Protein AF-A0A965APB9-F1 (afdb_monomer)

Sequence (105 aa):
DWQRQAAAGTDGSKPAAGAATPAKVPAAAPAKSKKLSYKDQRELEQLPQKIEQLEAELAELHQQMADAAFYQQPATVIAESQQRMKTIEAEVAAAYSRWESLEQV

Mean predicted aligned error: 14.16 Å

Radius of gyration: 30.52 Å; Cα contacts (8 Å, |Δi|>4): 35; chains: 1; bounding box: 78×55×56 Å

Solvent-accessible surface area (backbone atoms only — not comparable to full-atom values): 6689 Å² total; per-residue (Å²): 133,89,75,94,80,79,86,88,83,82,89,90,85,87,84,80,93,71,87,83,71,83,81,74,74,77,72,78,70,75,83,71,79,54,70,71,48,75,69,52,50,53,48,54,70,44,41,61,62,51,39,55,52,43,52,50,52,43,52,50,50,52,55,49,65,69,37,74,68,47,76,71,47,58,70,66,58,55,50,50,54,55,51,48,46,56,48,39,57,50,49,42,55,50,45,52,54,50,42,54,60,56,76,75,72

pLDDT: mean 80.57, std 21.54, range [38.5, 98.06]

Nearest PDB structures (foldseek):
  2lw1-assembly1_A  TM=9.214E-01  e=2.768E-04  Escherichia coli K-12
  5j73-assembly2_C  TM=7.114E-01  e=3.523E+00  synthetic construct

Foldseek 3Di:
DDDDDDDDDDDDDDDDDDDDDPPPPPDDDPPPPDDQDPVLVVLLVCLVVVLVVLVVLLVVLVVLVVDPVSVVDPPVSVVVSVVSNVVSVVVNVVSVVSNVVSVVD

Structure (mmCIF, N/CA/C/O backbone):
data_AF-A0A965APB9-F1
#
_entry.id   AF-A0A965APB9-F1
#
loop_
_atom_site.group_PDB
_atom_site.id
_atom_site.type_symbol
_atom_site.label_atom_id
_atom_site.label_alt_id
_atom_site.label_comp_id
_atom_site.label_asym_id
_atom_site.label_entity_id
_atom_site.label_seq_id
_atom_site.pdbx_PDB_ins_code
_atom_site.Cartn_x
_atom_site.Cartn_y
_atom_site.Cartn_z
_atom_site.occupancy
_atom_site.B_iso_or_equiv
_atom_site.auth_seq_id
_atom_site.auth_comp_id
_atom_site.auth_asym_id
_atom_site.auth_atom_id
_atom_site.pdbx_PDB_model_num
ATOM 1 N N . ASP A 1 1 ? 20.500 36.910 -37.126 1.00 47.53 1 ASP A N 1
ATOM 2 C CA . ASP A 1 1 ? 20.022 38.012 -36.284 1.00 47.53 1 ASP A CA 1
ATOM 3 C C . ASP A 1 1 ? 20.413 37.684 -34.849 1.00 47.53 1 ASP A C 1
ATOM 5 O O . ASP A 1 1 ? 20.191 36.549 -34.456 1.00 47.53 1 ASP A O 1
ATOM 9 N N . TRP A 1 2 ? 21.096 38.617 -34.177 1.00 55.94 2 TRP A N 1
ATOM 10 C CA . TRP A 1 2 ? 21.743 38.552 -32.848 1.00 55.94 2 TRP A CA 1
ATOM 11 C C . TRP A 1 2 ? 22.755 37.413 -32.595 1.00 55.94 2 TRP A C 1
ATOM 13 O O . TRP A 1 2 ? 22.397 36.268 -32.393 1.00 55.94 2 TRP A O 1
ATOM 23 N N . GLN A 1 3 ? 24.060 37.597 -32.487 1.00 49.88 3 GLN A N 1
ATOM 24 C CA . GLN A 1 3 ? 24.955 38.688 -32.809 1.00 49.88 3 GLN A CA 1
ATOM 25 C C . GLN A 1 3 ? 26.343 38.034 -32.781 1.00 49.88 3 GLN A C 1
ATOM 27 O O . GLN A 1 3 ? 26.832 37.647 -31.722 1.00 49.88 3 GLN A O 1
ATOM 32 N N . ARG A 1 4 ? 26.993 37.894 -33.944 1.00 52.59 4 ARG A N 1
ATOM 33 C CA . ARG A 1 4 ? 28.459 37.857 -33.965 1.00 52.59 4 ARG A CA 1
ATOM 34 C C . ARG A 1 4 ? 28.913 39.182 -33.360 1.00 52.59 4 ARG A C 1
ATOM 36 O O . ARG A 1 4 ? 28.575 40.231 -33.905 1.00 52.59 4 ARG A O 1
ATOM 43 N N . GLN A 1 5 ? 29.685 39.134 -32.285 1.00 48.72 5 GLN A N 1
ATOM 44 C CA . GLN A 1 5 ? 30.534 40.248 -31.893 1.00 48.72 5 GLN A CA 1
ATOM 45 C C . GLN A 1 5 ? 31.986 39.793 -31.915 1.00 48.72 5 GLN A C 1
ATOM 47 O O . GLN A 1 5 ? 32.348 38.710 -31.460 1.00 48.72 5 GLN A O 1
ATOM 52 N N . ALA A 1 6 ? 32.763 40.627 -32.587 1.00 45.91 6 ALA A N 1
ATOM 53 C CA . ALA A 1 6 ? 34.150 40.456 -32.925 1.00 45.91 6 ALA A CA 1
ATOM 54 C C . ALA A 1 6 ? 35.057 41.055 -31.844 1.00 45.91 6 ALA A C 1
ATOM 56 O O . ALA A 1 6 ? 34.710 42.051 -31.226 1.00 45.91 6 ALA A O 1
ATOM 57 N N . ALA A 1 7 ? 36.240 40.452 -31.753 1.00 40.41 7 ALA A N 1
ATOM 58 C CA . ALA A 1 7 ? 37.553 41.087 -31.673 1.00 40.41 7 ALA A CA 1
ATOM 59 C C . ALA A 1 7 ? 37.922 42.032 -30.506 1.00 40.41 7 ALA A C 1
ATOM 61 O O . ALA A 1 7 ? 37.316 43.068 -30.268 1.00 40.41 7 ALA A O 1
ATOM 62 N N . ALA A 1 8 ? 39.122 41.715 -30.005 1.00 40.72 8 ALA A N 1
ATOM 63 C CA . ALA A 1 8 ? 40.209 42.614 -29.618 1.00 40.72 8 ALA A CA 1
ATOM 64 C C . ALA A 1 8 ? 40.233 43.160 -28.180 1.00 40.72 8 ALA A C 1
ATOM 66 O O . ALA A 1 8 ? 39.619 44.166 -27.846 1.00 40.72 8 ALA A O 1
ATOM 67 N N . GLY A 1 9 ? 41.107 42.539 -27.382 1.00 39.50 9 GLY A N 1
ATOM 68 C CA . GLY A 1 9 ? 41.744 43.111 -26.198 1.00 39.50 9 GLY A CA 1
ATOM 69 C C . GLY A 1 9 ? 43.229 42.727 -26.185 1.00 39.50 9 GLY A C 1
ATOM 70 O O . GLY A 1 9 ? 43.585 41.638 -25.757 1.00 39.50 9 GLY A O 1
ATOM 71 N N . THR A 1 10 ? 44.029 43.598 -26.798 1.00 39.66 10 THR A N 1
ATOM 72 C CA . THR A 1 10 ? 45.457 43.941 -26.608 1.00 39.66 10 THR A CA 1
ATOM 73 C C . THR A 1 10 ? 46.414 43.039 -25.802 1.00 39.66 10 THR A C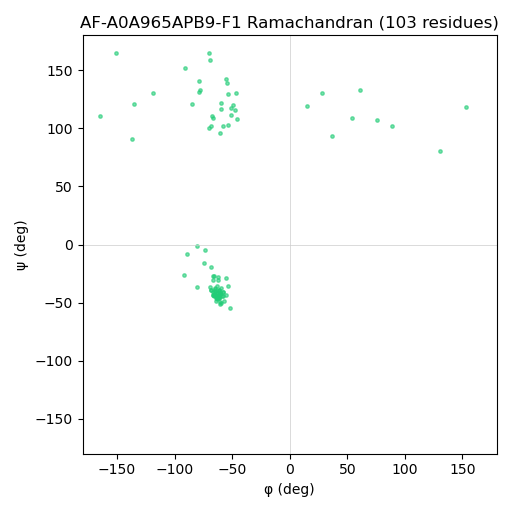 1
ATOM 75 O O . THR A 1 10 ? 46.276 42.883 -24.595 1.00 39.66 10 THR A O 1
ATOM 78 N N . ASP A 1 11 ? 47.443 42.578 -26.526 1.00 39.81 11 ASP A N 1
ATOM 79 C CA . ASP A 1 11 ? 48.901 42.577 -26.267 1.00 39.81 11 ASP A CA 1
ATOM 80 C C . ASP A 1 11 ? 49.470 42.565 -24.828 1.00 39.81 11 ASP A C 1
ATOM 82 O O . ASP A 1 11 ? 49.202 43.456 -24.024 1.00 39.81 11 ASP A O 1
ATOM 86 N N . GLY A 1 12 ? 50.409 41.632 -24.590 1.00 38.72 12 GLY A N 1
ATOM 87 C CA . GLY A 1 12 ? 51.571 41.895 -23.729 1.00 38.72 12 GLY A CA 1
ATOM 88 C C . GLY A 1 12 ? 51.902 40.879 -22.627 1.00 38.72 12 GLY A C 1
ATOM 89 O O . GLY A 1 12 ? 51.644 41.150 -21.461 1.00 38.72 12 GLY A O 1
ATOM 90 N N . SER A 1 13 ? 52.571 39.766 -22.971 1.00 38.50 13 SER A N 1
ATOM 91 C CA . SER A 1 13 ? 53.776 39.228 -22.281 1.00 38.50 13 SER A CA 1
ATOM 92 C C . SER A 1 13 ? 53.939 37.707 -22.414 1.00 38.50 13 SER A C 1
ATOM 94 O O . SER A 1 13 ? 53.149 36.911 -21.918 1.00 38.50 13 SER A O 1
ATOM 96 N N . LYS A 1 14 ? 55.056 37.318 -23.033 1.00 46.47 14 LYS A N 1
ATOM 97 C CA . LYS A 1 14 ? 55.715 36.000 -22.967 1.00 46.47 14 LYS A CA 1
ATOM 98 C C . LYS A 1 14 ? 56.508 35.944 -21.636 1.00 46.47 14 LYS A C 1
ATOM 100 O O . LYS A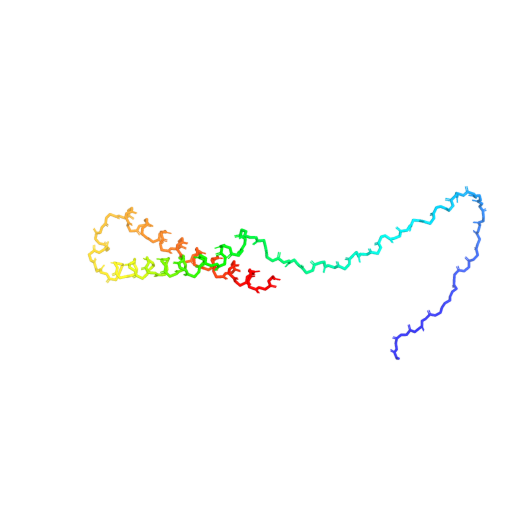 1 14 ? 57.131 36.962 -21.333 1.00 46.47 14 LYS A O 1
ATOM 105 N N . PRO A 1 15 ? 56.572 34.824 -20.868 1.00 50.03 15 PRO A N 1
ATOM 106 C CA . PRO A 1 15 ? 57.445 33.716 -21.270 1.00 50.03 15 PRO A CA 1
ATOM 107 C C . PRO A 1 15 ? 57.087 32.269 -20.887 1.00 50.03 15 PRO A C 1
ATOM 109 O O . PRO A 1 15 ? 56.316 31.983 -19.988 1.00 50.03 15 PRO A O 1
ATOM 112 N N . ALA A 1 16 ? 57.799 31.389 -21.604 1.00 39.31 16 ALA A N 1
ATOM 113 C CA . ALA A 1 16 ? 58.295 30.071 -21.208 1.00 39.31 16 ALA A CA 1
ATOM 114 C C . ALA A 1 16 ? 57.319 28.879 -21.140 1.00 39.31 16 ALA A C 1
ATOM 116 O O . ALA A 1 16 ? 56.553 28.698 -20.206 1.00 39.31 16 ALA A O 1
ATOM 117 N N . ALA A 1 17 ? 57.490 28.008 -22.142 1.00 51.75 17 ALA A N 1
ATOM 118 C CA . ALA A 1 17 ? 57.675 26.562 -22.006 1.00 51.75 17 ALA A CA 1
ATOM 119 C C . ALA A 1 17 ? 56.883 25.851 -20.891 1.00 51.75 17 ALA A C 1
ATOM 121 O O . ALA A 1 17 ? 57.372 25.650 -19.784 1.00 51.75 17 ALA A O 1
ATOM 122 N N . GLY A 1 18 ? 55.711 25.341 -21.260 1.00 40.12 18 GLY A N 1
ATOM 123 C CA . GLY A 1 18 ? 55.034 24.252 -20.568 1.00 40.12 18 GLY A CA 1
ATOM 124 C C . GLY A 1 18 ? 54.517 23.279 -21.618 1.00 40.12 18 GLY A C 1
ATOM 125 O O . GLY A 1 18 ? 53.802 23.680 -22.533 1.00 40.12 18 GLY A O 1
ATOM 126 N N . ALA A 1 19 ? 54.956 22.028 -21.541 1.00 46.62 19 ALA A N 1
ATOM 127 C CA . ALA A 1 19 ? 54.647 20.970 -22.489 1.00 46.62 19 ALA A CA 1
ATOM 128 C C . ALA A 1 19 ? 53.135 20.846 -22.743 1.00 46.62 19 ALA A C 1
ATOM 130 O O . ALA A 1 19 ? 52.359 20.517 -21.846 1.00 46.62 19 ALA A O 1
ATOM 131 N N . ALA A 1 20 ? 52.728 21.073 -23.992 1.00 43.91 20 ALA A N 1
ATOM 132 C CA . ALA A 1 20 ? 51.392 20.757 -24.460 1.00 43.91 20 ALA A CA 1
ATOM 133 C C . ALA A 1 20 ? 51.247 19.232 -24.546 1.00 43.91 20 ALA A C 1
ATOM 135 O O . ALA A 1 20 ? 51.681 18.602 -25.508 1.00 43.91 20 ALA A O 1
ATOM 136 N N . THR A 1 21 ? 50.618 18.632 -23.541 1.00 53.53 21 THR A N 1
ATOM 137 C CA . THR A 1 21 ? 49.851 17.408 -23.767 1.00 53.53 21 THR A CA 1
ATOM 138 C C . THR A 1 21 ? 48.465 17.845 -24.234 1.00 53.53 21 THR A C 1
ATOM 140 O O . THR A 1 21 ? 47.797 18.593 -23.518 1.00 53.53 21 THR A O 1
ATOM 143 N N . PRO A 1 22 ? 47.993 17.444 -25.427 1.00 50.38 22 PRO A N 1
ATOM 144 C CA . PRO A 1 22 ? 46.591 17.627 -25.749 1.00 50.38 22 PRO A CA 1
ATOM 145 C C . PRO A 1 22 ? 45.801 16.685 -24.838 1.00 50.38 22 PRO A C 1
ATOM 147 O O . PRO A 1 22 ? 45.760 15.473 -25.057 1.00 50.38 22 PRO A O 1
ATOM 150 N N . ALA A 1 23 ? 45.204 17.243 -23.784 1.00 51.28 23 ALA A N 1
ATOM 151 C CA . ALA A 1 23 ? 44.186 16.569 -22.999 1.00 51.28 23 ALA A CA 1
ATOM 152 C C . ALA A 1 23 ? 43.019 16.261 -23.942 1.00 51.28 23 ALA A C 1
ATOM 154 O O . ALA A 1 23 ? 42.184 17.109 -24.256 1.00 51.28 23 ALA A O 1
ATOM 155 N N . LYS A 1 24 ? 43.029 15.034 -24.462 1.00 54.62 24 LYS A N 1
ATOM 156 C CA . LYS A 1 24 ? 41.952 14.442 -25.237 1.00 54.62 24 LYS A CA 1
ATOM 157 C C . LYS A 1 24 ? 40.710 14.469 -24.359 1.00 54.62 24 LYS A C 1
ATOM 159 O O . LYS A 1 24 ? 40.574 13.648 -23.458 1.00 54.62 24 LYS A O 1
ATOM 164 N N . VAL A 1 25 ? 39.827 15.429 -24.620 1.00 57.84 25 VAL A N 1
ATOM 165 C CA . VAL A 1 25 ? 38.440 15.388 -24.159 1.00 57.84 25 VAL A CA 1
ATOM 166 C C . VAL A 1 25 ? 37.900 13.995 -24.496 1.00 57.84 25 VAL A C 1
ATOM 168 O O . VAL A 1 25 ? 37.883 13.628 -25.677 1.00 57.84 25 VAL A O 1
ATOM 171 N N . PRO A 1 26 ? 37.540 13.153 -23.509 1.00 55.22 26 PRO A N 1
ATOM 172 C CA . PRO A 1 26 ? 36.873 11.912 -23.832 1.00 55.22 26 PRO A CA 1
ATOM 173 C C . PRO A 1 26 ? 35.514 12.314 -24.396 1.00 55.22 26 PRO A C 1
ATOM 175 O O . PRO A 1 26 ? 34.661 12.840 -23.684 1.00 55.22 26 PRO A O 1
ATOM 178 N N . ALA A 1 27 ? 35.350 12.127 -25.706 1.00 60.31 27 ALA A N 1
ATOM 179 C CA . ALA A 1 27 ? 34.054 12.185 -26.350 1.00 60.31 27 ALA A CA 1
ATOM 180 C C . ALA A 1 27 ? 33.111 11.298 -25.534 1.00 60.31 27 ALA A C 1
ATOM 182 O O . ALA A 1 27 ? 33.399 10.113 -25.340 1.00 60.31 27 ALA A O 1
ATOM 183 N N . ALA A 1 28 ? 32.046 11.899 -24.999 1.00 61.28 28 ALA A N 1
ATOM 184 C CA . ALA A 1 28 ? 31.009 11.186 -24.278 1.00 61.28 28 ALA A CA 1
ATOM 185 C C . ALA A 1 28 ? 30.564 10.016 -25.157 1.00 61.28 28 ALA A C 1
ATOM 187 O O . ALA A 1 28 ? 30.036 10.215 -26.253 1.00 61.28 28 ALA A O 1
ATOM 188 N N . ALA A 1 29 ? 30.879 8.796 -24.715 1.00 62.16 29 ALA A N 1
ATOM 189 C CA . ALA A 1 29 ? 30.458 7.597 -25.411 1.00 62.16 29 ALA A CA 1
ATOM 190 C C . ALA A 1 29 ? 28.931 7.660 -25.572 1.00 62.16 29 ALA A C 1
ATOM 192 O O . ALA A 1 29 ? 28.254 8.088 -24.630 1.00 62.16 29 ALA A O 1
ATOM 193 N N . PRO A 1 30 ? 28.385 7.261 -26.735 1.00 56.16 30 PRO A N 1
ATOM 194 C CA . PRO A 1 30 ? 26.947 7.279 -26.947 1.00 56.16 30 PRO A CA 1
ATOM 195 C C . PRO A 1 30 ? 26.291 6.505 -25.806 1.00 56.16 30 PRO A C 1
ATOM 197 O O . PRO A 1 30 ? 26.741 5.403 -25.472 1.00 56.16 30 PRO A O 1
ATOM 200 N N . ALA A 1 31 ? 25.290 7.119 -25.171 1.00 61.66 31 ALA A N 1
ATOM 201 C CA . ALA A 1 31 ? 24.519 6.502 -24.106 1.00 61.66 31 ALA A CA 1
ATOM 202 C C . ALA A 1 31 ? 23.996 5.166 -24.637 1.00 61.66 31 ALA A C 1
ATOM 204 O O . ALA A 1 31 ? 23.103 5.127 -25.480 1.00 61.66 31 ALA A O 1
ATOM 205 N N . LYS A 1 32 ? 24.633 4.067 -24.220 1.00 62.53 32 LYS A N 1
ATOM 206 C CA . LYS A 1 32 ? 24.202 2.727 -24.601 1.00 62.53 32 LYS A CA 1
ATOM 207 C C . LYS A 1 32 ? 22.777 2.601 -24.089 1.00 62.53 32 LYS A C 1
ATOM 209 O O . LYS A 1 32 ? 22.572 2.690 -22.879 1.00 62.53 32 LYS A O 1
ATOM 214 N N . SER A 1 33 ? 21.830 2.433 -25.007 1.00 61.22 33 SER A N 1
ATOM 215 C CA . SER A 1 33 ? 20.456 2.041 -24.711 1.00 61.22 33 SER A CA 1
ATOM 216 C C . SER A 1 33 ? 20.521 0.877 -23.727 1.00 61.22 33 SER A C 1
ATOM 218 O O . SER A 1 33 ? 21.041 -0.197 -24.057 1.00 61.22 33 SER A O 1
ATOM 220 N N . LYS A 1 34 ? 20.147 1.150 -22.473 1.00 71.94 34 LYS A N 1
ATOM 221 C CA . LYS A 1 34 ? 20.185 0.164 -21.398 1.00 71.94 34 LYS A CA 1
ATOM 222 C C . LYS A 1 34 ? 19.126 -0.855 -21.754 1.00 71.94 34 LYS A C 1
ATOM 224 O O . LYS A 1 34 ? 17.960 -0.538 -21.744 1.00 71.94 34 LYS A O 1
ATOM 229 N N . LYS A 1 35 ? 19.544 -2.056 -22.120 1.00 82.31 35 LYS A N 1
ATOM 230 C CA . LYS A 1 35 ? 18.622 -3.168 -22.314 1.00 82.31 35 LYS A CA 1
ATOM 231 C C . LYS A 1 35 ? 18.257 -3.695 -20.925 1.00 82.31 35 LYS A C 1
ATOM 233 O O . LYS A 1 35 ? 19.173 -3.876 -20.118 1.00 82.31 35 LYS A O 1
ATOM 238 N N . LEU A 1 36 ? 16.971 -3.927 -20.653 1.00 87.38 36 LEU A N 1
ATOM 239 C CA . LEU A 1 36 ? 16.504 -4.528 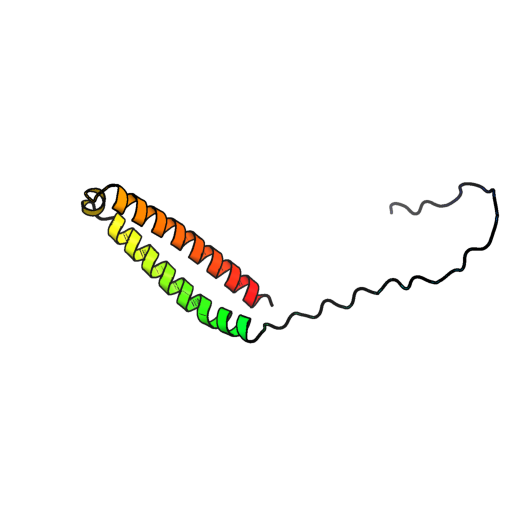-19.397 1.00 87.38 36 LEU A CA 1
ATOM 240 C C . LEU A 1 36 ? 17.342 -5.762 -19.030 1.00 87.38 36 LEU A C 1
ATOM 242 O O . LEU A 1 36 ? 17.543 -6.658 -19.859 1.00 87.38 36 LEU A O 1
ATOM 246 N N . SER A 1 37 ? 17.823 -5.817 -17.787 1.00 91.50 37 SER A N 1
ATOM 247 C CA . SER A 1 37 ? 18.485 -7.009 -17.253 1.00 91.50 37 SER A CA 1
ATOM 248 C C . SER A 1 37 ? 17.471 -8.141 -17.066 1.00 91.50 37 SER A C 1
ATOM 250 O O . SER A 1 37 ? 16.285 -7.886 -16.889 1.00 91.50 37 SER A O 1
ATOM 252 N N . TYR A 1 38 ? 17.919 -9.400 -17.015 1.00 92.12 38 TYR A N 1
ATOM 253 C CA . TYR A 1 38 ? 17.042 -10.545 -16.708 1.00 92.12 38 TYR A CA 1
ATOM 254 C C . TYR A 1 38 ? 16.257 -10.352 -15.398 1.00 92.12 38 TYR A C 1
ATOM 256 O O . TYR A 1 38 ? 15.099 -10.743 -15.296 1.00 92.12 38 TYR A O 1
ATOM 264 N N . LYS A 1 39 ? 16.882 -9.712 -14.399 1.00 92.44 39 LYS A N 1
ATOM 265 C CA . LYS A 1 39 ? 16.221 -9.374 -13.131 1.00 92.44 39 LYS A CA 1
ATOM 266 C C . LYS A 1 39 ? 15.107 -8.347 -13.320 1.00 92.44 39 LYS A C 1
ATOM 268 O O . LYS A 1 39 ? 14.032 -8.530 -12.768 1.00 92.44 39 LYS A O 1
ATOM 273 N N . ASP A 1 40 ? 15.360 -7.318 -14.122 1.00 93.12 40 ASP A N 1
ATOM 274 C CA . ASP A 1 40 ? 14.379 -6.269 -14.395 1.00 93.12 40 ASP A CA 1
ATOM 275 C C . ASP A 1 40 ? 13.210 -6.800 -15.240 1.00 93.12 40 ASP A C 1
ATOM 277 O O . ASP A 1 40 ? 12.067 -6.446 -14.989 1.00 93.12 40 ASP A O 1
ATOM 281 N N . GLN A 1 41 ? 13.468 -7.707 -16.191 1.00 93.06 41 GLN A N 1
ATOM 282 C CA . GLN A 1 41 ? 12.412 -8.380 -16.962 1.00 93.06 41 GLN A CA 1
ATOM 283 C C . GLN A 1 41 ? 11.491 -9.193 -16.050 1.00 93.06 41 GLN A C 1
ATOM 285 O O . GLN A 1 41 ? 10.275 -9.073 -16.137 1.00 93.06 41 GLN A O 1
ATOM 290 N N . ARG A 1 42 ? 12.070 -9.972 -15.129 1.00 95.56 42 ARG A N 1
ATOM 291 C CA . ARG A 1 42 ? 11.297 -10.735 -14.141 1.00 95.56 42 ARG A CA 1
ATOM 292 C C . ARG A 1 42 ? 10.476 -9.839 -13.228 1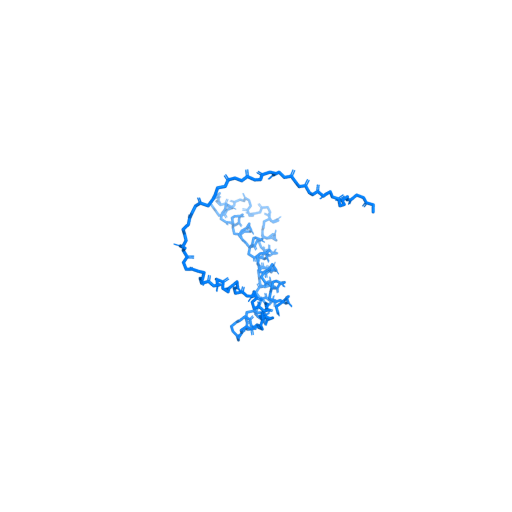.00 95.56 42 ARG A C 1
ATOM 294 O O . ARG A 1 42 ? 9.355 -10.188 -12.883 1.00 95.56 42 ARG A O 1
ATOM 301 N N . GLU A 1 43 ? 11.035 -8.703 -12.833 1.00 94.25 43 GLU A N 1
ATOM 302 C CA . GLU A 1 43 ? 10.317 -7.726 -12.025 1.00 94.25 43 GLU A CA 1
ATOM 303 C C . GLU A 1 43 ? 9.145 -7.116 -12.801 1.00 94.25 43 GLU A C 1
ATOM 305 O O . GLU A 1 43 ? 8.035 -7.073 -12.278 1.00 94.25 43 GLU A O 1
ATOM 310 N N . LEU A 1 44 ? 9.352 -6.742 -14.068 1.00 94.44 44 LEU A N 1
ATOM 311 C CA . LEU A 1 44 ? 8.300 -6.230 -14.947 1.00 94.44 44 LEU A CA 1
ATOM 312 C C . LEU A 1 44 ? 7.142 -7.230 -15.104 1.00 94.44 44 LEU A C 1
ATOM 314 O O . LEU A 1 44 ? 5.985 -6.829 -15.050 1.00 94.44 44 LEU A O 1
ATOM 318 N N . GLU A 1 45 ? 7.444 -8.526 -15.235 1.00 94.81 45 GLU A N 1
ATOM 319 C CA . GLU A 1 45 ? 6.436 -9.596 -15.307 1.00 94.81 45 GLU A CA 1
ATOM 320 C C . GLU A 1 45 ? 5.647 -9.768 -13.992 1.00 94.81 45 GLU A C 1
ATOM 322 O O . GLU A 1 45 ? 4.489 -10.177 -14.016 1.00 94.81 45 GLU A O 1
ATOM 327 N N . GLN A 1 46 ? 6.260 -9.480 -12.839 1.00 96.25 46 GLN A N 1
ATOM 328 C CA . GLN A 1 46 ? 5.660 -9.690 -11.512 1.00 96.25 46 GLN A CA 1
ATOM 329 C C . GLN A 1 46 ? 4.902 -8.470 -10.981 1.00 96.25 46 GLN A C 1
ATOM 331 O O . GLN A 1 46 ? 4.000 -8.619 -10.153 1.00 96.25 46 GLN A O 1
ATOM 336 N N . LEU A 1 47 ? 5.268 -7.266 -11.424 1.00 96.00 47 LEU A N 1
ATOM 337 C CA . LEU A 1 47 ? 4.678 -6.016 -10.950 1.00 96.00 47 LEU A CA 1
ATOM 338 C C . LEU A 1 47 ? 3.156 -5.940 -11.151 1.00 96.00 47 LEU A C 1
ATOM 340 O O . LEU A 1 47 ? 2.498 -5.586 -10.176 1.00 96.00 47 LEU A O 1
ATOM 344 N N . PRO A 1 48 ? 2.568 -6.325 -12.304 1.00 96.25 48 PRO A N 1
ATOM 345 C CA . PRO A 1 48 ? 1.114 -6.313 -12.482 1.00 96.25 48 PRO A CA 1
ATOM 346 C C . PRO A 1 48 ? 0.390 -7.160 -11.434 1.00 96.25 48 PRO A C 1
ATOM 348 O O . PRO A 1 48 ? -0.481 -6.664 -10.728 1.00 96.25 48 PRO A O 1
ATOM 351 N N . GLN A 1 49 ? 0.844 -8.400 -11.226 1.00 96.81 49 GLN A N 1
ATOM 352 C CA . GLN A 1 49 ? 0.250 -9.289 -10.228 1.00 96.81 49 GLN A CA 1
ATOM 353 C C . GLN A 1 49 ? 0.417 -8.735 -8.804 1.00 96.81 49 GLN A C 1
ATOM 355 O O . GLN A 1 49 ? -0.448 -8.925 -7.949 1.00 96.81 49 GLN A O 1
ATOM 360 N N . LYS A 1 50 ? 1.549 -8.082 -8.508 1.00 96.75 50 LYS A N 1
ATOM 361 C CA . LYS A 1 50 ? 1.778 -7.435 -7.210 1.00 96.75 50 LYS A CA 1
ATOM 362 C C . LYS A 1 50 ? 0.828 -6.254 -7.002 1.00 96.75 50 LYS A C 1
ATOM 364 O O . LYS A 1 50 ? 0.296 -6.108 -5.907 1.00 96.75 50 LYS A O 1
ATOM 369 N N . ILE A 1 51 ? 0.628 -5.433 -8.028 1.00 96.44 51 ILE A N 1
ATOM 370 C CA . ILE A 1 51 ? -0.294 -4.296 -8.006 1.00 96.44 51 ILE A CA 1
ATOM 371 C C . ILE A 1 51 ? -1.719 -4.788 -7.749 1.00 96.44 51 ILE A C 1
ATOM 373 O O . ILE A 1 51 ? -2.333 -4.324 -6.796 1.00 96.44 51 ILE A O 1
ATOM 377 N N . GLU A 1 52 ? -2.193 -5.797 -8.486 1.00 97.75 52 GLU A N 1
ATOM 378 C CA . GLU A 1 52 ? -3.538 -6.361 -8.297 1.00 97.75 52 GLU A CA 1
ATOM 379 C C . GLU A 1 52 ? -3.761 -6.881 -6.868 1.00 97.75 52 GLU A C 1
ATOM 381 O O . GLU A 1 52 ? -4.816 -6.663 -6.276 1.00 97.75 52 GLU A O 1
ATOM 386 N 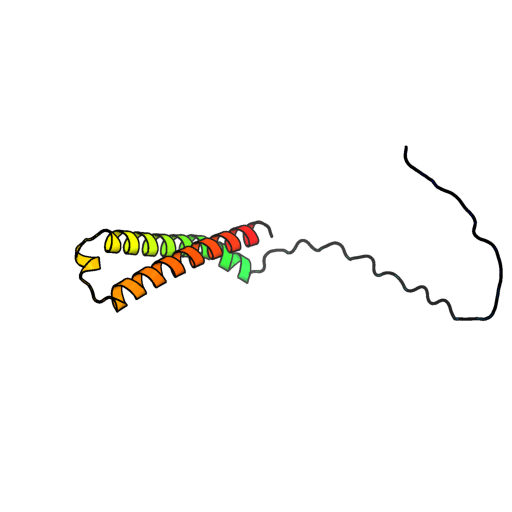N . GLN A 1 53 ? -2.759 -7.544 -6.279 1.00 97.94 53 GLN A N 1
ATOM 387 C CA . GLN A 1 53 ? -2.830 -8.019 -4.891 1.00 97.94 53 GLN A CA 1
ATOM 388 C C . GLN A 1 53 ? -2.928 -6.865 -3.888 1.00 97.94 53 GLN A C 1
ATOM 390 O O . GLN A 1 53 ? -3.736 -6.921 -2.963 1.00 97.94 53 GLN A O 1
ATOM 395 N N . LEU A 1 54 ? -2.118 -5.821 -4.073 1.00 97.69 54 LEU A N 1
ATOM 396 C CA . LEU A 1 54 ? -2.137 -4.639 -3.216 1.00 97.69 54 LEU A CA 1
ATOM 397 C C . LEU A 1 54 ? -3.463 -3.875 -3.351 1.00 97.69 54 LEU A C 1
ATOM 399 O O . LEU A 1 54 ? -4.046 -3.475 -2.349 1.00 97.69 54 LEU A O 1
ATOM 403 N N . GLU A 1 55 ? -3.980 -3.714 -4.568 1.00 97.06 55 GLU A N 1
ATOM 404 C CA . GLU A 1 55 ? -5.275 -3.071 -4.815 1.00 97.06 55 GLU A CA 1
ATOM 405 C C . GLU A 1 55 ? -6.437 -3.873 -4.212 1.00 97.06 55 GLU A C 1
ATOM 407 O O . GLU A 1 55 ? -7.352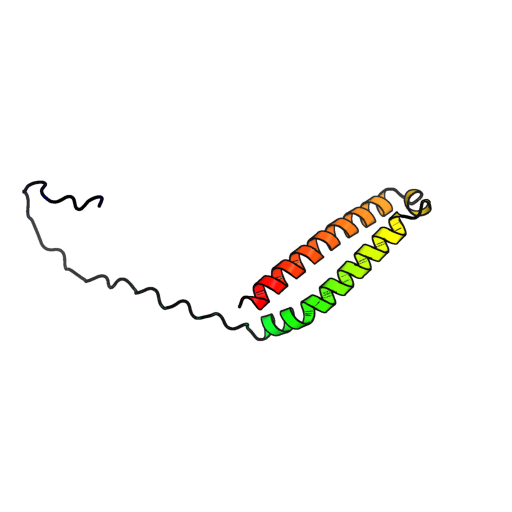 -3.284 -3.633 1.00 97.06 55 GLU A O 1
ATOM 412 N N . ALA A 1 56 ? -6.386 -5.207 -4.274 1.00 97.81 56 ALA A N 1
ATOM 413 C CA . ALA A 1 56 ? -7.367 -6.070 -3.622 1.00 97.81 56 ALA A CA 1
ATOM 414 C C . ALA A 1 56 ? -7.328 -5.935 -2.091 1.00 97.81 56 ALA A C 1
ATOM 416 O O . ALA A 1 56 ? -8.379 -5.801 -1.464 1.00 97.81 56 ALA A O 1
ATOM 417 N N . GLU A 1 57 ? -6.135 -5.910 -1.488 1.00 96.69 57 GLU A N 1
ATOM 418 C CA . GLU A 1 57 ? -5.973 -5.697 -0.043 1.00 96.69 57 GLU A CA 1
ATOM 419 C C . GLU A 1 57 ? -6.488 -4.310 0.381 1.00 96.69 57 GLU A C 1
ATOM 421 O O . GLU A 1 57 ? -7.195 -4.182 1.382 1.00 96.69 57 GLU A O 1
ATOM 426 N N . LEU A 1 58 ? -6.205 -3.268 -0.411 1.00 97.12 58 LEU A N 1
ATOM 427 C CA . LEU A 1 58 ? -6.725 -1.919 -0.178 1.00 97.12 58 LEU A CA 1
ATOM 428 C C . LEU A 1 58 ? -8.257 -1.878 -0.247 1.00 97.12 58 LEU A C 1
ATOM 430 O O . LEU A 1 58 ? -8.901 -1.263 0.605 1.00 97.12 58 LEU A O 1
ATOM 434 N N . ALA A 1 59 ? -8.848 -2.539 -1.245 1.00 96.88 59 ALA A N 1
ATOM 435 C CA . ALA A 1 59 ? -10.295 -2.627 -1.389 1.00 96.88 59 ALA A CA 1
ATOM 436 C C . ALA A 1 59 ? -10.937 -3.360 -0.202 1.00 96.88 59 ALA A C 1
ATOM 438 O O . ALA A 1 59 ? -11.961 -2.907 0.311 1.00 96.88 59 ALA A O 1
ATOM 439 N N . GLU A 1 60 ? -10.326 -4.448 0.269 1.00 96.00 60 GLU A N 1
ATOM 440 C CA . GLU A 1 60 ? -10.799 -5.185 1.440 1.00 96.00 60 GLU A CA 1
ATOM 441 C C . GLU A 1 60 ? -10.752 -4.318 2.706 1.00 96.00 60 GLU A C 1
ATOM 443 O O . GLU A 1 60 ? -11.741 -4.245 3.437 1.00 96.00 60 GLU A O 1
ATOM 448 N N . LEU A 1 61 ? -9.656 -3.586 2.932 1.00 94.88 61 LEU A N 1
ATOM 449 C CA . LEU A 1 61 ? -9.548 -2.643 4.048 1.00 94.88 61 LEU A CA 1
ATOM 450 C C . LEU A 1 61 ? -10.601 -1.536 3.965 1.00 94.88 61 LEU A C 1
ATOM 452 O O . LEU A 1 61 ? -11.238 -1.229 4.970 1.00 94.88 61 LEU A O 1
ATOM 456 N N . HIS A 1 62 ? -10.850 -0.972 2.781 1.00 95.12 62 HIS A N 1
ATOM 457 C CA . HIS A 1 62 ? -11.922 0.008 2.598 1.00 95.12 62 HIS A CA 1
ATOM 458 C C . HIS A 1 62 ? -13.307 -0.572 2.901 1.00 95.12 62 HIS A C 1
ATOM 460 O O . HIS A 1 62 ? -14.126 0.112 3.514 1.00 95.12 62 HIS A O 1
ATOM 466 N N . GLN A 1 63 ? -13.583 -1.818 2.506 1.00 95.44 63 GLN A N 1
ATOM 467 C CA . GLN A 1 63 ? -14.843 -2.488 2.839 1.00 95.44 63 GLN A CA 1
ATOM 468 C C . GLN A 1 63 ? -14.984 -2.704 4.348 1.00 95.44 63 GLN A C 1
ATOM 470 O O . GLN A 1 63 ? -16.044 -2.422 4.901 1.00 95.44 63 GLN A O 1
ATOM 475 N N . GLN A 1 64 ? -13.918 -3.137 5.026 1.00 92.44 64 GLN A N 1
ATOM 476 C CA . GLN A 1 64 ? -13.912 -3.289 6.483 1.00 92.44 64 GLN A CA 1
ATOM 477 C C . GLN A 1 64 ? -14.154 -1.945 7.181 1.00 92.44 64 GLN A C 1
ATOM 479 O O . GLN A 1 64 ? -14.991 -1.852 8.072 1.00 92.44 64 GLN A O 1
ATOM 484 N N . MET A 1 65 ? -13.478 -0.884 6.737 1.00 92.19 65 MET A N 1
ATOM 485 C CA . MET A 1 65 ? -13.628 0.462 7.294 1.00 92.19 65 MET A CA 1
ATOM 486 C C . MET A 1 65 ? -14.991 1.101 7.001 1.00 92.19 65 MET A C 1
ATOM 488 O O . MET A 1 65 ? -15.377 2.041 7.691 1.00 92.19 65 MET A O 1
ATOM 492 N N . ALA A 1 66 ? -15.729 0.618 5.999 1.00 92.94 66 ALA A N 1
ATOM 493 C CA . ALA A 1 66 ? -17.092 1.066 5.728 1.00 92.94 66 ALA A CA 1
ATOM 494 C C . ALA A 1 66 ? -18.115 0.511 6.740 1.00 92.94 66 ALA A C 1
ATOM 496 O O . ALA A 1 66 ? -19.227 1.035 6.833 1.00 92.94 66 ALA A O 1
ATOM 497 N N . ASP A 1 67 ? -17.758 -0.527 7.503 1.00 94.56 67 ASP A N 1
ATOM 498 C CA . ASP A 1 67 ? -18.607 -1.095 8.547 1.00 94.56 67 ASP A CA 1
ATOM 499 C C . ASP A 1 67 ? -18.562 -0.235 9.826 1.00 94.56 67 ASP A C 1
ATOM 501 O O . ASP A 1 67 ? -17.502 0.105 10.350 1.00 94.56 67 ASP A O 1
ATOM 505 N N . ALA A 1 68 ? -19.725 0.092 10.393 1.00 93.06 68 ALA A N 1
ATOM 506 C CA . ALA A 1 68 ? -19.805 0.821 11.658 1.00 93.06 68 ALA A CA 1
ATOM 507 C C . ALA A 1 68 ? -19.185 0.043 12.838 1.00 93.06 68 ALA A C 1
ATOM 509 O O . ALA A 1 68 ? -18.689 0.660 13.783 1.00 93.06 68 ALA A O 1
ATOM 510 N N . ALA A 1 69 ? -19.188 -1.294 12.789 1.00 94.31 69 ALA A N 1
ATOM 511 C CA . ALA A 1 69 ? -18.575 -2.155 13.797 1.00 94.31 69 ALA A CA 1
ATOM 512 C C . ALA A 1 69 ? -17.044 -2.027 13.826 1.00 94.31 69 ALA A C 1
ATOM 514 O O . ALA A 1 69 ? -16.437 -2.186 14.886 1.00 94.31 69 ALA A O 1
ATOM 515 N N . PHE A 1 70 ? -16.411 -1.672 12.704 1.00 95.19 70 PHE A N 1
ATOM 516 C CA . PHE A 1 70 ? -14.969 -1.426 12.646 1.00 95.19 70 PHE A CA 1
ATOM 517 C C . PHE A 1 70 ? -14.559 -0.283 13.582 1.00 95.19 70 PHE A C 1
ATOM 519 O O . PHE A 1 70 ? -13.603 -0.394 14.346 1.00 95.19 70 PHE A O 1
ATOM 526 N N . TYR A 1 71 ? -15.351 0.789 13.629 1.00 93.88 71 TYR A N 1
ATOM 527 C CA . TYR A 1 71 ? -15.088 1.923 14.519 1.00 93.88 71 TYR A CA 1
ATOM 528 C C . TYR A 1 71 ? -15.383 1.642 16.000 1.00 93.88 71 TYR A C 1
ATOM 530 O O . TYR A 1 71 ? -15.092 2.481 16.851 1.00 93.88 71 TYR A O 1
ATOM 538 N N . GLN A 1 72 ? -15.934 0.470 16.325 1.00 96.06 72 GLN A N 1
ATOM 539 C CA . GLN A 1 72 ? -16.091 -0.001 17.703 1.00 96.06 72 GLN A CA 1
ATOM 540 C C . GLN A 1 72 ? -14.870 -0.796 18.192 1.00 96.06 72 GLN A C 1
ATOM 542 O O . GLN A 1 72 ? -14.787 -1.126 19.377 1.00 96.06 72 GLN A O 1
ATOM 547 N N . GLN A 1 73 ? -13.923 -1.112 17.304 1.00 95.56 73 GLN A N 1
ATOM 548 C CA . GLN A 1 73 ? -12.685 -1.800 17.658 1.00 95.56 73 GLN A CA 1
ATOM 549 C C . GLN A 1 73 ? -11.746 -0.901 18.486 1.00 95.56 73 GLN A C 1
ATOM 551 O O . GLN A 1 73 ? -11.916 0.321 18.537 1.00 95.56 73 GLN A O 1
ATOM 556 N N . PRO A 1 74 ? -10.723 -1.479 19.149 1.00 97.62 74 PRO A N 1
ATOM 557 C CA . PRO A 1 74 ? -9.727 -0.692 19.864 1.00 97.62 74 PRO A CA 1
ATOM 558 C C . PRO A 1 74 ? -9.055 0.339 18.953 1.00 97.62 74 PRO A C 1
ATOM 560 O O . PRO A 1 74 ? -8.724 0.048 17.804 1.00 97.62 74 PRO A O 1
ATOM 563 N N . ALA A 1 75 ? -8.772 1.526 19.494 1.00 95.00 75 ALA A N 1
ATOM 564 C CA . ALA A 1 75 ? -8.139 2.612 18.742 1.00 95.00 75 ALA A CA 1
ATOM 565 C C . ALA A 1 75 ? -6.799 2.207 18.098 1.00 95.00 75 ALA A C 1
ATOM 567 O O . ALA A 1 75 ? -6.445 2.734 17.047 1.00 95.00 75 ALA A O 1
ATOM 568 N N . THR A 1 76 ? -6.074 1.260 18.702 1.00 96.81 76 THR A N 1
ATOM 569 C CA . THR A 1 76 ? -4.846 0.690 18.131 1.00 96.81 76 THR A CA 1
ATOM 570 C C . THR A 1 76 ? -5.122 -0.034 16.819 1.00 96.81 76 THR A C 1
ATOM 572 O O . THR A 1 76 ? -4.464 0.263 15.833 1.00 96.81 76 THR A O 1
ATOM 575 N N . VAL A 1 77 ? -6.152 -0.885 16.774 1.00 94.81 77 VAL A N 1
ATOM 576 C CA . VAL A 1 77 ? -6.545 -1.639 15.574 1.00 94.81 77 VAL A CA 1
ATOM 577 C C . VAL A 1 77 ? -6.965 -0.682 14.462 1.00 94.81 77 VAL A C 1
ATOM 579 O O . VAL A 1 77 ? -6.479 -0.781 13.341 1.00 94.81 77 VAL A O 1
ATOM 582 N N . ILE A 1 78 ? -7.788 0.317 14.790 1.00 95.38 78 ILE A N 1
ATOM 583 C CA . ILE A 1 78 ? -8.221 1.342 13.829 1.00 95.38 78 ILE A CA 1
ATOM 584 C C . ILE A 1 78 ? -7.015 2.115 13.270 1.00 95.38 78 ILE A C 1
ATOM 586 O O . ILE A 1 78 ? -6.950 2.394 12.071 1.00 95.38 78 ILE A O 1
ATOM 590 N N . ALA A 1 79 ? -6.052 2.478 14.122 1.00 95.81 79 ALA A N 1
ATOM 591 C CA . ALA A 1 79 ? -4.841 3.176 13.700 1.00 95.81 79 ALA A CA 1
ATOM 592 C C . ALA A 1 79 ? -3.939 2.295 12.821 1.00 95.81 79 ALA A C 1
ATOM 594 O O . ALA A 1 79 ? -3.417 2.777 11.817 1.00 95.81 79 ALA A O 1
ATOM 595 N N . GLU A 1 80 ? -3.783 1.015 13.162 1.00 96.19 80 GLU A N 1
ATOM 596 C CA . GLU A 1 80 ? -3.004 0.045 12.388 1.00 96.19 80 GLU A CA 1
ATOM 597 C C . GLU A 1 80 ? -3.609 -0.188 11.003 1.00 96.19 80 GLU A C 1
ATOM 599 O O . GLU A 1 80 ? -2.890 -0.099 10.009 1.00 96.19 80 GLU A O 1
ATOM 604 N N . SER A 1 81 ? -4.925 -0.387 10.903 1.00 95.12 81 SER A N 1
ATOM 605 C CA . SER A 1 81 ? -5.618 -0.535 9.619 1.00 95.12 81 SER A CA 1
ATOM 606 C C . SER A 1 81 ? -5.485 0.713 8.746 1.00 95.12 81 SER A C 1
ATOM 608 O O . SER A 1 81 ? -5.178 0.601 7.561 1.00 95.12 81 SER A O 1
ATOM 610 N N . GLN A 1 82 ? -5.629 1.914 9.320 1.00 94.44 82 GLN A N 1
ATOM 611 C CA . GLN A 1 82 ? -5.417 3.160 8.575 1.00 94.44 82 GLN A CA 1
ATOM 612 C C . GLN A 1 82 ? -3.967 3.332 8.116 1.00 94.44 82 GLN A C 1
ATOM 614 O O . GLN A 1 82 ? -3.712 3.834 7.021 1.00 94.44 82 GLN A O 1
ATOM 619 N N . GLN A 1 83 ? -3.000 2.926 8.939 1.00 97.25 83 GLN A N 1
ATOM 620 C CA . GLN A 1 83 ? -1.593 2.967 8.562 1.00 97.25 83 GLN A CA 1
ATOM 621 C C . GLN A 1 83 ? -1.282 1.949 7.463 1.00 97.25 83 GLN A C 1
ATOM 623 O O . GLN A 1 83 ? -0.529 2.258 6.535 1.00 97.25 83 GLN A O 1
ATOM 628 N N . ARG A 1 84 ? -1.879 0.755 7.534 1.00 96.75 84 ARG A N 1
ATOM 629 C CA . ARG A 1 84 ? -1.745 -0.268 6.499 1.00 96.75 84 ARG A CA 1
ATOM 630 C C . ARG A 1 84 ? -2.335 0.217 5.179 1.00 96.75 84 ARG A C 1
ATOM 632 O O . ARG A 1 84 ? -1.636 0.140 4.178 1.00 96.75 84 ARG A O 1
ATOM 639 N N . MET A 1 85 ? -3.531 0.806 5.199 1.00 96.94 85 MET A N 1
ATOM 640 C CA . MET A 1 85 ? -4.176 1.421 4.033 1.00 96.94 85 MET A CA 1
ATOM 641 C C . MET A 1 85 ? -3.236 2.419 3.337 1.00 96.94 85 MET A C 1
ATOM 643 O O . MET A 1 85 ? -2.884 2.223 2.178 1.00 96.94 85 MET A O 1
ATOM 647 N N . LYS A 1 86 ? -2.707 3.400 4.083 1.00 97.19 86 LYS A N 1
ATOM 648 C CA . LYS A 1 86 ? -1.754 4.395 3.554 1.00 97.19 86 LYS A CA 1
ATOM 649 C C . LYS A 1 86 ? -0.476 3.776 3.001 1.00 97.19 86 LYS A C 1
ATOM 651 O O . LYS A 1 86 ? 0.088 4.263 2.024 1.00 97.19 86 LYS A O 1
ATOM 656 N N . THR A 1 87 ? 0.008 2.725 3.658 1.00 98.06 87 THR A N 1
ATOM 657 C CA . THR A 1 87 ? 1.193 1.992 3.206 1.00 98.06 87 THR A CA 1
ATOM 658 C C . THR A 1 87 ? 0.915 1.337 1.860 1.00 98.06 87 THR A C 1
ATOM 660 O O . THR A 1 87 ? 1.689 1.535 0.933 1.00 98.06 87 THR A O 1
ATOM 663 N N . ILE A 1 88 ? -0.210 0.633 1.726 1.00 97.81 88 ILE A N 1
ATOM 664 C CA . ILE A 1 88 ? -0.598 -0.033 0.481 1.00 97.81 88 ILE A CA 1
ATOM 665 C C . ILE A 1 88 ? -0.789 0.985 -0.644 1.00 97.81 88 ILE A C 1
ATOM 667 O O . ILE A 1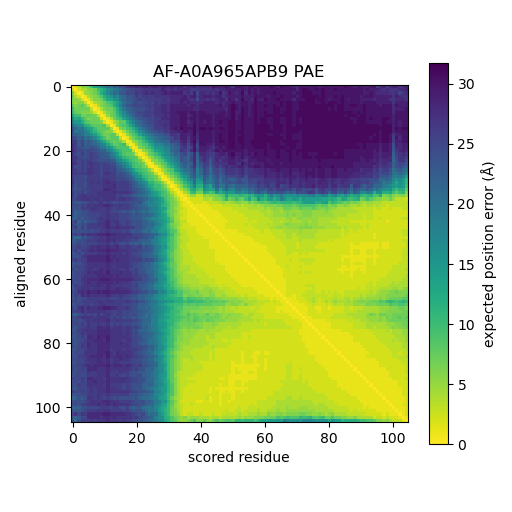 88 ? -0.260 0.776 -1.729 1.00 97.81 88 ILE A O 1
ATOM 671 N N . GLU A 1 89 ? -1.463 2.112 -0.393 1.00 96.94 89 GLU A N 1
ATOM 672 C CA . GLU A 1 89 ? -1.618 3.190 -1.384 1.00 96.94 89 GLU A CA 1
ATOM 673 C C . GLU A 1 89 ? -0.256 3.673 -1.917 1.00 96.94 89 GLU A C 1
ATOM 675 O O . GLU A 1 89 ? -0.065 3.829 -3.127 1.00 96.94 89 GLU A O 1
ATOM 680 N N . ALA A 1 90 ? 0.725 3.852 -1.025 1.00 98.06 90 ALA A N 1
ATOM 681 C CA . ALA A 1 90 ? 2.085 4.219 -1.407 1.00 98.06 90 ALA A CA 1
ATOM 682 C C . ALA A 1 90 ? 2.816 3.088 -2.156 1.00 98.06 90 ALA A C 1
ATOM 684 O O . ALA A 1 90 ? 3.539 3.360 -3.116 1.00 98.06 90 ALA A O 1
ATOM 685 N N . GLU A 1 91 ? 2.629 1.829 -1.750 1.00 97.62 91 GLU A N 1
ATOM 686 C CA . GLU A 1 91 ? 3.213 0.659 -2.415 1.00 97.62 91 GLU A CA 1
ATOM 687 C C . GLU A 1 91 ? 2.664 0.474 -3.835 1.00 97.62 91 GLU A C 1
ATOM 689 O O . GLU A 1 91 ? 3.444 0.201 -4.747 1.00 97.62 91 GLU A O 1
ATOM 694 N N . VAL A 1 92 ? 1.358 0.676 -4.043 1.00 97.56 92 VAL A N 1
ATOM 695 C CA . VAL A 1 92 ? 0.710 0.653 -5.364 1.00 97.56 92 VAL A CA 1
ATOM 696 C C . VAL A 1 92 ? 1.302 1.740 -6.258 1.00 97.56 92 VAL A C 1
ATOM 698 O O . VAL A 1 92 ? 1.774 1.446 -7.357 1.00 97.56 92 VAL A O 1
ATOM 701 N N . ALA A 1 93 ? 1.362 2.986 -5.778 1.00 97.50 93 ALA A N 1
ATOM 702 C CA . ALA A 1 93 ? 1.924 4.097 -6.546 1.00 97.50 93 ALA A CA 1
ATOM 703 C C . ALA A 1 93 ? 3.402 3.862 -6.914 1.00 97.50 93 ALA A C 1
ATOM 705 O O . ALA A 1 93 ? 3.820 4.098 -8.051 1.00 97.50 93 ALA A O 1
ATOM 706 N N . ALA A 1 94 ? 4.196 3.351 -5.969 1.00 97.62 94 ALA A N 1
ATOM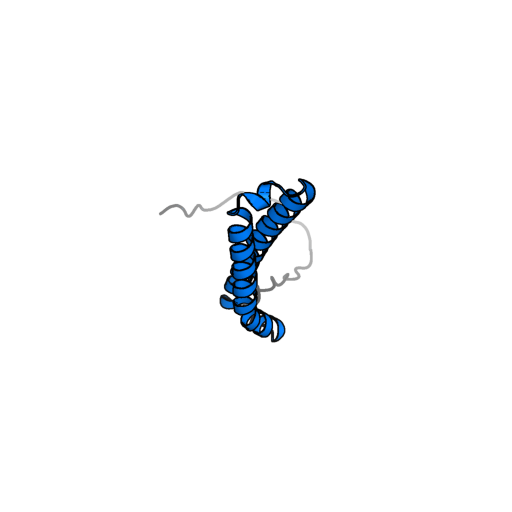 707 C CA . ALA A 1 94 ? 5.594 3.004 -6.203 1.00 97.62 94 ALA A CA 1
ATOM 708 C C . ALA A 1 94 ? 5.746 1.851 -7.207 1.00 97.62 94 ALA A C 1
ATOM 710 O O . ALA A 1 94 ? 6.635 1.896 -8.060 1.00 97.62 94 ALA A O 1
ATOM 711 N N . ALA A 1 95 ? 4.882 0.835 -7.135 1.00 96.81 95 ALA A N 1
ATOM 712 C CA . ALA A 1 95 ? 4.887 -0.289 -8.063 1.00 96.81 95 ALA A CA 1
ATOM 713 C C . ALA A 1 95 ? 4.556 0.158 -9.495 1.00 96.81 95 ALA A C 1
ATOM 715 O O . ALA A 1 95 ? 5.285 -0.212 -10.413 1.00 96.81 95 ALA A O 1
ATOM 716 N N . TYR A 1 96 ? 3.549 1.019 -9.683 1.00 96.94 96 TYR A N 1
ATOM 717 C CA . TYR A 1 96 ? 3.241 1.613 -10.990 1.00 96.94 96 TYR A CA 1
ATOM 718 C C . TYR A 1 96 ? 4.401 2.455 -11.537 1.00 96.94 96 TYR A C 1
ATOM 720 O O . TYR A 1 96 ? 4.788 2.286 -12.691 1.00 96.94 96 TYR A O 1
ATOM 728 N N . SER A 1 97 ? 5.015 3.315 -10.714 1.00 96.56 97 SER A N 1
ATOM 729 C CA . SER A 1 97 ? 6.170 4.119 -11.144 1.00 96.56 97 SER A CA 1
ATOM 730 C C . SER A 1 97 ? 7.357 3.245 -11.553 1.00 96.56 97 SER A C 1
ATOM 732 O O . SER A 1 97 ? 8.041 3.529 -12.542 1.00 96.56 97 SER A O 1
ATOM 734 N N . ARG A 1 98 ? 7.596 2.154 -10.816 1.00 95.94 98 ARG A N 1
ATOM 735 C CA . ARG A 1 98 ? 8.636 1.186 -11.154 1.00 95.94 98 ARG A CA 1
ATOM 736 C C . ARG A 1 98 ? 8.316 0.457 -12.452 1.00 95.94 98 ARG A C 1
ATOM 738 O O . ARG A 1 98 ? 9.215 0.313 -13.271 1.00 95.94 98 ARG A O 1
ATOM 745 N N . TRP A 1 99 ? 7.071 0.037 -12.642 1.00 95.38 99 TRP A N 1
ATOM 746 C CA . TRP A 1 99 ? 6.621 -0.633 -13.857 1.00 95.38 99 TRP A CA 1
ATOM 747 C C . TRP A 1 99 ? 6.819 0.261 -15.086 1.00 95.38 99 TRP A C 1
ATOM 749 O O . TRP A 1 99 ? 7.526 -0.139 -16.006 1.00 95.38 99 TRP A O 1
ATOM 759 N N . GLU A 1 100 ? 6.350 1.512 -15.041 1.00 94.12 100 GLU A N 1
ATOM 760 C CA . GLU A 1 100 ? 6.550 2.488 -16.123 1.00 94.12 100 GLU A CA 1
ATOM 761 C C . GLU A 1 100 ? 8.044 2.722 -16.406 1.00 94.12 100 GLU A C 1
ATOM 763 O O . GLU A 1 100 ? 8.487 2.705 -17.555 1.00 94.12 100 GLU A O 1
ATOM 768 N N . SER A 1 101 ? 8.853 2.866 -15.351 1.00 93.12 101 SER A N 1
ATOM 769 C CA . SER A 1 101 ? 10.304 3.043 -15.486 1.00 93.12 101 SER A CA 1
ATOM 770 C C . SER A 1 101 ? 10.987 1.847 -16.146 1.00 93.12 101 SER A C 1
ATOM 772 O O . SER A 1 101 ? 12.026 2.024 -16.774 1.00 93.12 101 SER A O 1
ATOM 774 N N . LEU A 1 102 ? 10.461 0.633 -15.965 1.00 92.81 102 LEU A N 1
ATOM 775 C CA . LEU A 1 102 ? 10.986 -0.578 -16.587 1.00 92.81 102 LEU A CA 1
ATOM 776 C C . LEU A 1 102 ? 10.512 -0.720 -18.037 1.00 92.81 102 LEU A C 1
ATOM 778 O O . LEU A 1 102 ? 11.300 -1.142 -18.874 1.00 92.81 102 LEU A O 1
ATOM 782 N N . GLU A 1 103 ? 9.275 -0.335 -18.357 1.00 90.38 103 GLU A N 1
ATOM 783 C CA . GLU A 1 103 ? 8.767 -0.351 -19.736 1.00 90.38 103 GLU A CA 1
ATOM 784 C C . GLU A 1 103 ? 9.480 0.649 -20.658 1.00 90.38 103 GLU A C 1
ATOM 786 O O . GLU A 1 103 ? 9.565 0.434 -21.866 1.00 90.38 103 GLU A O 1
ATOM 791 N N . GLN A 1 104 ? 10.019 1.735 -20.099 1.00 88.69 104 GLN A N 1
ATOM 792 C CA . GLN A 1 104 ? 10.750 2.764 -20.845 1.00 88.69 104 GLN A CA 1
ATOM 793 C C . GLN A 1 104 ? 12.219 2.405 -21.170 1.00 88.69 104 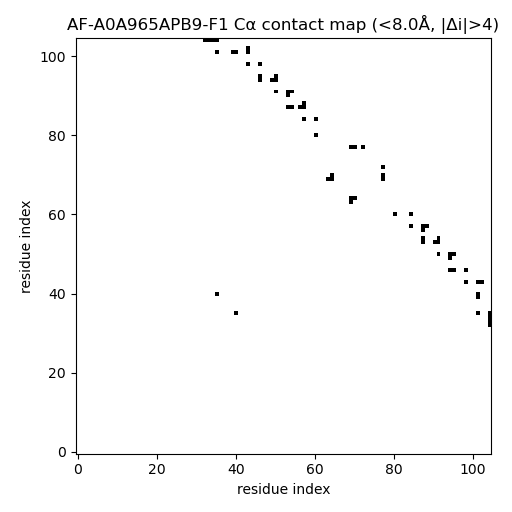GLN A C 1
ATOM 795 O O . GLN A 1 104 ? 12.909 3.216 -21.796 1.00 88.69 104 GLN A O 1
ATOM 800 N N . VAL A 1 105 ? 12.714 1.235 -20.737 1.00 82.31 105 VAL A N 1
ATOM 801 C CA . VAL A 1 105 ? 14.126 0.791 -20.845 1.00 82.31 105 VAL A CA 1
ATOM 802 C C . VAL A 1 105 ? 14.339 -0.154 -22.028 1.00 82.31 105 VAL A C 1
ATOM 804 O O . VAL A 1 105 ? 15.150 0.203 -22.915 1.00 82.31 105 VAL A O 1
#

Secondary structure (DSSP, 8-state):
----------------------------------PPPHHHHHHHHHHHHHHHHHHHHHHHHHHHHTSTTGGGS-HHHHHHHHHHHHHHHHHHHHHHHHHHHHHT-